Protein AF-A0A4Q5VAM9-F1 (afdb_monomer_lite)

pLDDT: mean 81.93, std 15.01, range [48.09, 95.19]

Radius of gyration: 17.84 Å; chains: 1; boundin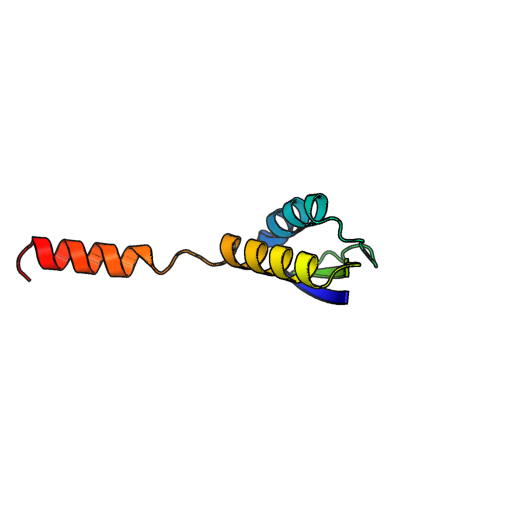g box: 28×40×48 Å

Sequence (79 aa):
MKATKLIRKNQFHIWYELFKNSGGRLLANPRLGQDVRVSYEFEDIQKANDFESEYYRLITPIVETRRSLFKRIKLAIGL

Structure (mmCIF, N/CA/C/O backbone):
data_AF-A0A4Q5VAM9-F1
#
_entry.id   AF-A0A4Q5VAM9-F1
#
loop_
_atom_site.group_PDB
_atom_site.id
_atom_site.type_symbol
_atom_site.label_atom_id
_atom_site.label_alt_id
_atom_site.label_comp_id
_atom_site.label_asym_id
_atom_site.label_entity_id
_atom_site.label_seq_id
_atom_site.pdbx_PDB_ins_code
_atom_site.Cartn_x
_atom_site.Cartn_y
_atom_site.Cartn_z
_atom_site.occupancy
_atom_site.B_iso_or_equiv
_atom_site.auth_seq_id
_atom_site.auth_comp_id
_atom_site.auth_asym_id
_atom_site.auth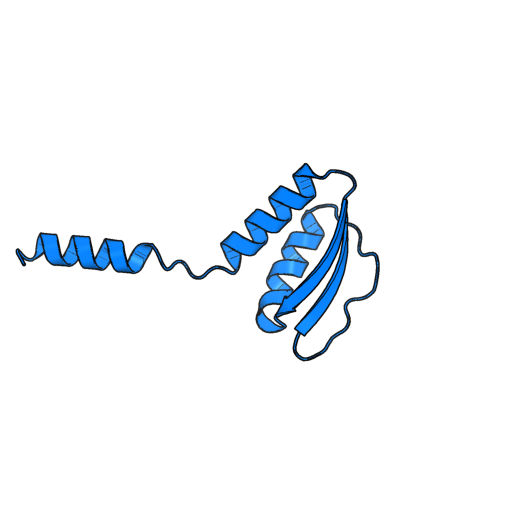_atom_id
_atom_site.pdbx_PDB_model_num
ATOM 1 N N . MET A 1 1 ? 7.265 11.663 1.740 1.00 86.56 1 MET A N 1
ATOM 2 C CA . MET A 1 1 ? 7.794 10.306 2.026 1.00 86.56 1 MET A CA 1
ATOM 3 C C . MET A 1 1 ? 7.763 9.455 0.760 1.00 86.56 1 MET A C 1
ATOM 5 O O . MET A 1 1 ? 6.752 9.472 0.073 1.00 86.56 1 MET A O 1
ATOM 9 N N . LYS A 1 2 ? 8.834 8.712 0.448 1.00 89.56 2 LYS A N 1
ATOM 10 C CA . LYS A 1 2 ? 8.879 7.750 -0.671 1.00 89.56 2 LYS A CA 1
ATOM 11 C C . LYS A 1 2 ? 9.124 6.346 -0.130 1.00 89.56 2 LYS A C 1
ATOM 13 O O . LYS A 1 2 ? 9.960 6.189 0.757 1.00 89.56 2 LYS A O 1
ATOM 18 N N . ALA A 1 3 ? 8.432 5.349 -0.667 1.00 89.19 3 ALA A N 1
ATOM 19 C CA . ALA A 1 3 ? 8.559 3.963 -0.235 1.00 89.19 3 ALA A CA 1
ATOM 20 C C . ALA A 1 3 ? 8.453 2.991 -1.416 1.00 89.19 3 ALA A C 1
ATOM 22 O O . ALA A 1 3 ? 7.792 3.255 -2.421 1.00 89.19 3 ALA A O 1
ATOM 23 N N . THR A 1 4 ? 9.120 1.845 -1.289 1.00 91.38 4 THR A N 1
ATOM 24 C CA . THR A 1 4 ? 8.931 0.691 -2.173 1.00 91.38 4 THR A CA 1
ATOM 25 C C . THR A 1 4 ? 8.582 -0.513 -1.317 1.00 91.38 4 THR A C 1
ATOM 27 O O . THR A 1 4 ? 9.311 -0.832 -0.380 1.00 91.38 4 THR A O 1
ATOM 30 N N . LYS A 1 5 ? 7.467 -1.172 -1.633 1.00 89.31 5 LYS A N 1
ATOM 31 C CA . LYS A 1 5 ? 6.894 -2.250 -0.827 1.00 89.31 5 LYS A CA 1
ATOM 32 C C . LYS A 1 5 ? 6.609 -3.472 -1.686 1.00 89.31 5 LYS A C 1
ATOM 34 O O . LYS A 1 5 ? 6.273 -3.360 -2.866 1.00 89.31 5 LYS A O 1
ATOM 39 N N . LEU A 1 6 ? 6.756 -4.642 -1.077 1.00 92.12 6 LEU A N 1
ATOM 40 C CA . LEU A 1 6 ? 6.334 -5.911 -1.652 1.00 92.12 6 LEU A CA 1
ATOM 41 C C . LEU A 1 6 ? 5.001 -6.308 -1.015 1.00 92.12 6 LEU A C 1
ATOM 43 O O . LEU A 1 6 ? 4.886 -6.351 0.209 1.00 92.12 6 LEU A O 1
ATOM 47 N N . ILE A 1 7 ? 3.994 -6.557 -1.842 1.00 91.69 7 ILE A N 1
ATOM 48 C CA . ILE A 1 7 ? 2.628 -6.845 -1.408 1.00 91.69 7 ILE A CA 1
ATOM 49 C C . ILE A 1 7 ? 2.227 -8.201 -1.954 1.00 91.69 7 ILE A C 1
ATOM 51 O O . ILE A 1 7 ? 2.371 -8.458 -3.148 1.00 91.69 7 ILE A O 1
ATOM 55 N N . ARG A 1 8 ? 1.674 -9.061 -1.101 1.00 90.31 8 ARG A N 1
ATOM 56 C CA . ARG A 1 8 ? 1.197 -10.370 -1.546 1.00 90.31 8 ARG A CA 1
ATOM 57 C C . ARG A 1 8 ? 0.098 -10.211 -2.584 1.00 90.31 8 ARG A C 1
ATOM 59 O O . ARG A 1 8 ? -0.821 -9.412 -2.400 1.00 90.31 8 ARG A O 1
ATOM 66 N N . LYS A 1 9 ? 0.141 -11.009 -3.654 1.00 89.00 9 LYS A N 1
ATOM 67 C CA . LYS A 1 9 ? -0.827 -10.905 -4.761 1.00 89.00 9 LYS A CA 1
ATOM 68 C C . LYS A 1 9 ? -2.287 -11.004 -4.299 1.00 89.00 9 LYS A C 1
ATOM 70 O O . LYS A 1 9 ? -3.134 -10.280 -4.812 1.00 89.00 9 LYS A O 1
ATOM 75 N N . ASN A 1 10 ? -2.583 -11.837 -3.300 1.00 90.19 10 ASN A N 1
ATOM 76 C CA . ASN A 1 10 ? -3.933 -11.982 -2.742 1.00 90.19 10 ASN A CA 1
ATOM 77 C C . ASN A 1 10 ? -4.398 -10.786 -1.885 1.00 90.19 10 ASN A C 1
ATOM 79 O O . ASN A 1 10 ? -5.596 -10.633 -1.673 1.00 90.19 10 ASN A O 1
ATOM 83 N N . GLN A 1 11 ? -3.484 -9.931 -1.424 1.00 90.94 11 GLN A N 1
ATOM 84 C CA . GLN A 1 11 ? -3.760 -8.734 -0.613 1.00 90.94 11 GLN A CA 1
ATOM 85 C C . GLN A 1 11 ? -3.650 -7.434 -1.423 1.00 90.94 11 GLN A C 1
ATOM 87 O O . GLN A 1 11 ? -4.038 -6.371 -0.943 1.00 90.94 11 GLN A O 1
ATOM 92 N N . PHE A 1 12 ? -3.148 -7.510 -2.660 1.00 91.50 12 PHE A N 1
ATOM 93 C CA . PHE A 1 12 ? -2.900 -6.339 -3.496 1.00 91.50 12 PHE A CA 1
ATOM 94 C C . PHE A 1 12 ? -4.161 -5.514 -3.770 1.00 91.50 12 PHE A C 1
ATOM 96 O O . PHE A 1 12 ? -4.090 -4.291 -3.770 1.00 91.50 12 PHE A O 1
ATOM 103 N N . HIS A 1 13 ? -5.316 -6.160 -3.942 1.00 91.31 13 HIS A N 1
ATOM 104 C CA . HIS A 1 13 ? -6.579 -5.452 -4.157 1.00 91.31 13 HIS A CA 1
ATOM 105 C C . HIS A 1 13 ? -6.946 -4.542 -2.970 1.00 91.31 13 HIS A C 1
ATOM 107 O O . HIS A 1 13 ? -7.308 -3.392 -3.185 1.00 91.31 13 HIS A O 1
ATOM 113 N N . ILE A 1 14 ? -6.768 -5.014 -1.727 1.00 92.75 14 ILE A N 1
ATOM 114 C CA . ILE A 1 14 ? -7.019 -4.228 -0.505 1.00 92.75 14 ILE A CA 1
ATOM 115 C C . ILE A 1 14 ? -6.104 -3.009 -0.486 1.00 92.75 14 ILE A C 1
ATOM 117 O O . ILE A 1 14 ? -6.554 -1.885 -0.288 1.00 92.75 14 ILE A O 1
ATOM 121 N N . TRP A 1 15 ? -4.812 -3.233 -0.737 1.00 94.44 15 TRP A N 1
ATOM 122 C CA . TRP A 1 15 ? -3.836 -2.152 -0.788 1.00 94.44 15 TRP A CA 1
ATOM 123 C C . TRP A 1 15 ? -4.197 -1.108 -1.849 1.00 94.44 15 TRP A C 1
ATOM 125 O O . TRP A 1 15 ? -4.155 0.086 -1.571 1.00 94.44 15 TRP A O 1
ATOM 135 N N . TYR A 1 16 ? -4.567 -1.552 -3.052 1.00 92.94 16 TYR A N 1
ATOM 136 C CA . TYR A 1 16 ? -4.852 -0.673 -4.183 1.00 92.94 16 TYR A CA 1
ATOM 137 C C . TYR A 1 16 ? -6.101 0.188 -3.957 1.00 92.94 16 TYR A C 1
ATOM 139 O O . TYR A 1 16 ? -6.078 1.383 -4.252 1.00 92.94 16 TYR A O 1
ATOM 147 N N . GLU A 1 17 ? -7.161 -0.385 -3.386 1.00 92.94 17 GLU A N 1
ATOM 148 C CA . GLU A 1 17 ? -8.389 0.356 -3.072 1.00 92.94 17 GLU A CA 1
ATOM 149 C C . GLU A 1 17 ? -8.185 1.385 -1.950 1.00 92.94 17 GLU A C 1
ATOM 151 O O . GLU A 1 17 ? -8.692 2.503 -2.042 1.00 92.94 17 GLU A O 1
ATOM 156 N N . LEU A 1 18 ? -7.375 1.070 -0.935 1.00 93.88 18 LEU A N 1
ATOM 157 C CA . LEU A 1 18 ? -6.978 2.055 0.078 1.00 93.88 18 LEU A CA 1
ATOM 158 C C . LEU A 1 18 ? -6.113 3.166 -0.530 1.00 93.88 18 LEU A C 1
ATOM 160 O O . LEU A 1 18 ? -6.339 4.348 -0.281 1.00 93.88 18 LEU A O 1
ATOM 164 N N . PHE A 1 19 ? -5.145 2.790 -1.368 1.00 93.69 19 PHE A N 1
ATOM 165 C CA . PHE A 1 19 ? -4.180 3.721 -1.947 1.00 93.69 19 PHE A CA 1
ATOM 166 C C . PHE A 1 19 ? -4.840 4.750 -2.876 1.00 93.69 19 PHE A C 1
ATOM 168 O O . PHE A 1 19 ? -4.461 5.920 -2.882 1.00 93.69 19 PHE A O 1
ATOM 175 N N . LYS A 1 20 ? -5.872 4.349 -3.628 1.00 91.56 20 LYS A N 1
ATOM 176 C CA . LYS A 1 20 ? -6.675 5.270 -4.453 1.00 91.56 20 LYS A CA 1
ATOM 177 C C . LYS A 1 20 ? -7.252 6.440 -3.655 1.00 91.56 20 LYS A C 1
ATOM 179 O O . LYS A 1 20 ? -7.340 7.544 -4.182 1.00 91.56 20 LYS A O 1
ATOM 184 N N . ASN A 1 21 ? -7.636 6.195 -2.404 1.00 90.50 21 ASN A N 1
ATOM 185 C CA . ASN A 1 21 ? -8.289 7.180 -1.545 1.00 90.50 21 ASN A CA 1
ATOM 186 C C . ASN A 1 21 ? -7.305 7.918 -0.622 1.00 90.50 21 ASN A C 1
ATOM 188 O O . ASN A 1 21 ? -7.682 8.896 0.018 1.00 90.50 21 ASN A O 1
ATOM 192 N N . SER A 1 22 ? -6.041 7.487 -0.556 1.00 89.38 22 SER A N 1
ATOM 193 C CA . SER A 1 22 ? -5.056 8.028 0.387 1.00 89.38 22 SER A CA 1
ATOM 194 C C . SER A 1 22 ? -4.349 9.298 -0.109 1.00 89.38 22 SER A C 1
ATOM 196 O O . SER A 1 22 ? -3.605 9.925 0.644 1.00 89.38 22 SER A O 1
ATOM 198 N N . GLY A 1 23 ? -4.537 9.678 -1.379 1.00 88.75 23 GLY A N 1
ATOM 199 C CA . GLY A 1 23 ? -3.836 10.812 -1.998 1.00 88.75 23 GLY A CA 1
ATOM 200 C C . GLY A 1 23 ? -2.344 10.558 -2.251 1.00 88.75 23 GLY A C 1
ATOM 201 O O . GLY A 1 23 ? -1.577 11.506 -2.404 1.00 88.75 23 GLY A O 1
ATOM 202 N N . GLY A 1 24 ? -1.920 9.289 -2.266 1.00 92.12 24 GLY A N 1
ATOM 203 C CA . GLY A 1 24 ? -0.562 8.900 -2.637 1.00 92.12 24 GLY A CA 1
ATOM 204 C C . GLY A 1 24 ? -0.368 8.891 -4.155 1.00 92.12 24 GLY A C 1
ATOM 205 O O . GLY A 1 24 ? -1.307 8.680 -4.924 1.00 92.12 24 GLY A O 1
ATOM 206 N N . ARG A 1 25 ? 0.873 9.071 -4.609 1.00 93.56 25 ARG A N 1
ATOM 207 C CA . ARG A 1 25 ? 1.248 9.000 -6.026 1.00 93.56 25 ARG A CA 1
ATOM 208 C C . ARG A 1 25 ? 2.097 7.764 -6.302 1.00 93.56 25 ARG A C 1
ATOM 210 O O . ARG A 1 25 ? 3.068 7.493 -5.600 1.00 93.56 25 ARG A O 1
ATOM 217 N N . LEU A 1 26 ? 1.742 7.001 -7.336 1.00 92.38 26 LEU A N 1
ATOM 218 C CA . LEU A 1 26 ? 2.577 5.894 -7.806 1.00 92.38 26 LEU A CA 1
ATOM 219 C C . LEU A 1 26 ? 3.810 6.447 -8.526 1.00 92.38 26 LEU A C 1
ATOM 221 O O . LEU A 1 26 ? 3.700 7.276 -9.429 1.00 92.38 26 LEU A O 1
ATOM 225 N N . LEU A 1 27 ? 4.981 5.957 -8.129 1.00 89.06 27 LEU A N 1
ATOM 226 C CA . LEU A 1 27 ? 6.271 6.298 -8.731 1.00 89.06 27 LEU A CA 1
ATOM 227 C C . LEU A 1 27 ? 6.618 5.385 -9.910 1.00 89.06 27 LEU A C 1
ATOM 229 O O . LEU A 1 27 ? 7.372 5.772 -10.797 1.00 89.06 27 LEU A O 1
ATOM 233 N N . ALA A 1 28 ? 6.096 4.159 -9.903 1.00 85.00 28 ALA A N 1
ATOM 234 C CA . ALA A 1 28 ? 6.306 3.174 -10.951 1.00 85.00 28 ALA A CA 1
ATOM 235 C C . ALA A 1 28 ? 5.083 2.266 -11.084 1.00 85.00 28 ALA A C 1
ATOM 237 O O . ALA A 1 28 ? 4.365 2.024 -10.109 1.00 85.00 28 ALA A O 1
ATOM 238 N N . ASN A 1 29 ? 4.886 1.719 -12.285 1.00 82.06 29 ASN A N 1
ATOM 239 C CA . ASN A 1 29 ? 3.849 0.721 -12.511 1.00 82.06 29 ASN A CA 1
ATOM 240 C C . ASN A 1 29 ? 4.120 -0.530 -11.655 1.00 82.06 29 ASN A C 1
ATOM 242 O O . ASN A 1 29 ? 5.260 -1.016 -11.641 1.00 82.06 29 ASN A O 1
ATOM 246 N N . PRO A 1 30 ? 3.098 -1.074 -10.968 1.00 82.31 30 PRO A N 1
ATOM 247 C CA . PRO A 1 30 ? 3.246 -2.290 -10.184 1.00 82.31 30 PRO A CA 1
ATOM 248 C C . PRO A 1 30 ? 3.754 -3.443 -11.054 1.00 82.31 30 PRO A C 1
ATOM 250 O O . PRO A 1 30 ? 3.176 -3.746 -12.100 1.00 82.31 30 PRO A O 1
ATOM 253 N N . ARG A 1 31 ? 4.833 -4.109 -10.629 1.00 81.88 31 ARG A N 1
ATOM 254 C CA . ARG A 1 31 ? 5.324 -5.311 -11.322 1.00 81.88 31 ARG A CA 1
ATOM 255 C C . ARG A 1 31 ? 4.588 -6.532 -10.787 1.00 81.88 31 ARG A C 1
ATOM 257 O O . ARG A 1 31 ? 4.715 -6.847 -9.606 1.00 81.88 31 ARG A O 1
ATOM 264 N N . LEU A 1 32 ? 3.826 -7.194 -11.656 1.00 76.88 32 LEU A N 1
ATOM 265 C CA . LEU A 1 32 ? 3.048 -8.384 -11.319 1.00 76.88 32 LEU A CA 1
ATOM 266 C C . LEU A 1 32 ? 3.937 -9.637 -11.357 1.00 76.88 32 LEU A C 1
ATOM 268 O O . LEU A 1 32 ? 4.554 -9.933 -12.377 1.00 76.88 32 LEU A O 1
ATOM 272 N N . GLY A 1 33 ? 3.979 -10.375 -10.248 1.00 78.19 33 GLY A N 1
ATOM 273 C CA . GLY A 1 33 ? 4.654 -11.668 -10.111 1.00 78.19 33 GLY A CA 1
ATOM 274 C C . GLY A 1 33 ? 3.905 -12.581 -9.134 1.00 78.19 33 GLY A C 1
ATOM 275 O O . GLY A 1 33 ? 2.673 -12.548 -9.075 1.00 78.19 33 GLY A O 1
ATOM 276 N N . GLN A 1 34 ? 4.633 -13.383 -8.350 1.00 79.62 34 GLN A N 1
ATOM 277 C CA . GLN A 1 34 ? 4.065 -14.048 -7.163 1.00 79.62 34 GLN A CA 1
ATOM 278 C C . GLN A 1 34 ? 3.600 -13.021 -6.120 1.00 79.62 34 GLN A C 1
ATOM 280 O O . GLN A 1 34 ? 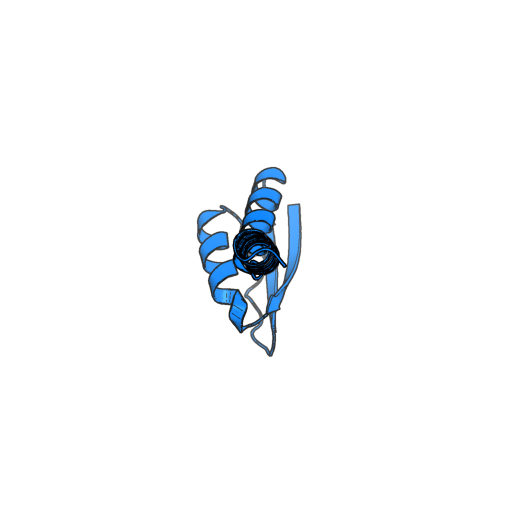2.515 -13.158 -5.562 1.00 79.62 34 GLN A O 1
ATOM 285 N N . ASP A 1 35 ? 4.383 -11.954 -5.965 1.00 88.75 35 ASP A N 1
ATOM 286 C CA . ASP A 1 35 ? 4.061 -10.759 -5.195 1.00 88.75 35 ASP A CA 1
ATOM 287 C C . ASP A 1 35 ? 4.109 -9.524 -6.105 1.00 88.75 35 ASP A C 1
ATOM 289 O O . ASP A 1 35 ? 4.739 -9.531 -7.167 1.00 88.75 35 ASP A O 1
ATOM 293 N N . VAL A 1 36 ? 3.433 -8.457 -5.690 1.00 90.00 36 VAL A N 1
ATOM 294 C CA . VAL A 1 36 ? 3.361 -7.184 -6.404 1.00 90.00 36 VAL A CA 1
ATOM 295 C C . VAL A 1 36 ? 4.316 -6.189 -5.757 1.00 90.00 36 VAL A C 1
ATOM 297 O O . VAL A 1 36 ? 4.149 -5.814 -4.595 1.00 90.00 36 VAL A O 1
ATOM 300 N N . ARG A 1 37 ? 5.330 -5.745 -6.507 1.00 91.88 37 ARG A N 1
ATOM 301 C CA . ARG A 1 37 ? 6.219 -4.659 -6.070 1.00 91.88 37 ARG A CA 1
ATOM 302 C C . ARG A 1 37 ? 5.602 -3.320 -6.456 1.00 91.88 37 ARG A C 1
ATOM 304 O O . ARG A 1 37 ? 5.386 -3.074 -7.643 1.00 91.88 37 ARG A O 1
ATOM 311 N N . VAL A 1 38 ? 5.378 -2.463 -5.467 1.00 92.25 38 VAL A N 1
ATOM 312 C CA . VAL A 1 38 ? 4.853 -1.103 -5.641 1.00 92.25 38 VAL A CA 1
ATOM 313 C C . VAL A 1 38 ? 5.874 -0.078 -5.171 1.00 92.25 38 VAL A C 1
ATOM 315 O O . VAL A 1 38 ? 6.545 -0.286 -4.162 1.00 92.25 38 VAL A O 1
ATOM 318 N N . SER A 1 39 ? 5.964 1.041 -5.881 1.00 93.31 39 SER A N 1
ATOM 319 C CA . SER A 1 39 ? 6.733 2.213 -5.460 1.00 93.31 39 SER A CA 1
ATOM 320 C C . SER A 1 39 ? 5.789 3.405 -5.428 1.00 93.31 39 SER A C 1
ATOM 322 O O . SER A 1 39 ? 5.130 3.689 -6.429 1.00 93.31 39 SER A O 1
ATOM 324 N N . TYR A 1 40 ? 5.704 4.081 -4.287 1.00 93.56 40 TYR A N 1
ATOM 325 C CA . TYR A 1 40 ? 4.767 5.178 -4.062 1.00 93.56 40 TYR A CA 1
ATOM 326 C C . TYR A 1 40 ? 5.394 6.310 -3.255 1.00 93.56 40 TYR A C 1
ATOM 328 O O . TYR A 1 40 ? 6.395 6.135 -2.554 1.00 93.56 40 TYR A O 1
ATOM 336 N N . GLU A 1 41 ? 4.782 7.480 -3.360 1.00 95.19 41 GLU A N 1
ATOM 337 C CA . GLU A 1 41 ? 5.112 8.656 -2.577 1.00 95.19 41 GLU A CA 1
ATOM 338 C C . GLU A 1 41 ? 3.864 9.298 -1.976 1.00 95.19 41 GLU A C 1
ATOM 340 O O . GLU A 1 41 ? 2.773 9.235 -2.537 1.00 95.19 41 GLU A O 1
ATOM 345 N N . PHE A 1 42 ? 4.058 9.930 -0.828 1.00 94.75 42 PHE A N 1
ATOM 346 C CA . PHE A 1 42 ? 3.097 10.811 -0.181 1.00 94.75 42 PHE A CA 1
ATOM 347 C C . PHE A 1 42 ? 3.775 12.148 0.087 1.00 94.75 42 PHE A C 1
ATOM 349 O O . PHE A 1 42 ? 4.951 12.177 0.462 1.00 94.75 42 PHE A O 1
ATOM 356 N N . GLU A 1 43 ? 3.043 13.247 -0.061 1.00 91.25 43 GLU A N 1
ATOM 357 C CA . GLU A 1 43 ? 3.535 14.573 0.330 1.00 91.25 43 GLU A CA 1
ATOM 358 C C . GLU A 1 43 ? 3.656 14.681 1.855 1.00 91.25 43 GLU A C 1
ATOM 360 O O . GLU A 1 43 ? 4.686 15.114 2.366 1.00 91.25 43 GLU A O 1
ATOM 365 N N . ASP A 1 44 ? 2.652 14.174 2.575 1.00 92.62 44 ASP A N 1
ATOM 366 C CA . ASP A 1 44 ? 2.582 14.172 4.036 1.00 92.62 44 ASP A CA 1
ATOM 367 C C . ASP A 1 44 ? 2.925 12.788 4.614 1.00 92.62 44 ASP A C 1
ATOM 369 O O . ASP A 1 44 ? 2.362 11.764 4.215 1.00 92.62 44 ASP A O 1
ATOM 373 N N . ILE A 1 45 ? 3.851 12.761 5.575 1.00 89.50 45 ILE A N 1
ATOM 374 C CA . ILE A 1 45 ? 4.240 11.542 6.291 1.00 89.50 45 ILE A CA 1
ATOM 375 C C . ILE A 1 45 ? 3.090 10.974 7.130 1.00 89.50 45 ILE A C 1
ATOM 377 O O . ILE A 1 45 ? 2.975 9.756 7.247 1.00 89.50 45 ILE A O 1
ATOM 381 N N . GLN A 1 46 ? 2.210 11.825 7.662 1.00 91.31 46 GLN A N 1
ATOM 382 C CA . GLN A 1 46 ? 1.102 11.382 8.498 1.00 91.31 46 GLN A CA 1
ATOM 383 C C . GLN A 1 46 ? 0.079 10.595 7.676 1.00 91.31 46 GLN A C 1
ATOM 385 O O . GLN A 1 46 ? -0.284 9.485 8.052 1.00 91.31 46 GLN A O 1
ATOM 390 N N . LYS A 1 47 ? -0.268 11.088 6.481 1.00 90.69 47 LYS A N 1
ATOM 391 C CA . LYS A 1 47 ? -1.143 10.367 5.540 1.00 90.69 47 LYS A CA 1
ATOM 392 C C . LYS A 1 47 ? -0.566 9.019 5.115 1.00 90.69 47 LYS A C 1
ATOM 394 O O . LYS A 1 47 ? -1.313 8.056 4.959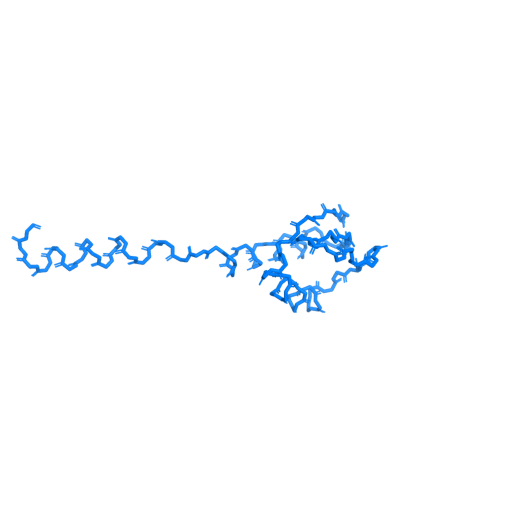 1.00 90.69 47 LYS A O 1
ATOM 399 N N . ALA A 1 48 ? 0.755 8.941 4.937 1.00 91.12 48 ALA A N 1
ATOM 400 C CA . ALA A 1 48 ? 1.422 7.677 4.639 1.00 91.12 48 ALA A CA 1
ATOM 401 C C . ALA A 1 48 ? 1.283 6.680 5.802 1.00 91.12 48 ALA A C 1
ATOM 403 O O . ALA A 1 48 ? 0.972 5.511 5.571 1.00 91.12 48 ALA A O 1
ATOM 404 N N . ASN A 1 49 ? 1.468 7.145 7.041 1.00 92.12 49 ASN A N 1
ATOM 405 C CA . ASN A 1 49 ? 1.328 6.320 8.241 1.00 92.12 49 ASN A CA 1
ATOM 406 C C . ASN A 1 49 ? -0.114 5.838 8.447 1.00 92.12 49 ASN A C 1
ATOM 408 O O . ASN A 1 49 ? -0.319 4.657 8.731 1.00 92.12 49 ASN A O 1
ATOM 412 N N . ASP A 1 50 ? -1.100 6.719 8.269 1.00 93.25 50 ASP A N 1
ATOM 413 C CA . ASP A 1 50 ? -2.520 6.385 8.414 1.00 93.25 50 ASP A CA 1
ATOM 414 C C . ASP A 1 50 ? -2.928 5.310 7.394 1.00 93.25 50 ASP A C 1
ATOM 416 O O . ASP A 1 50 ? -3.504 4.282 7.758 1.00 93.25 50 ASP A O 1
ATOM 420 N N . PHE A 1 51 ? -2.515 5.488 6.135 1.00 93.88 51 PHE A N 1
ATOM 421 C CA . PHE A 1 51 ? -2.697 4.505 5.069 1.00 93.88 51 PHE A CA 1
ATOM 422 C C . PHE A 1 51 ? -2.063 3.145 5.397 1.00 93.88 51 PHE A C 1
ATOM 424 O O . PHE A 1 51 ? -2.704 2.100 5.249 1.00 93.88 51 PHE A O 1
ATOM 431 N N . GLU A 1 52 ? -0.797 3.132 5.826 1.00 91.19 52 GLU A N 1
ATOM 432 C CA . GLU A 1 52 ? -0.112 1.879 6.146 1.00 91.19 52 GLU A CA 1
ATOM 433 C C . GLU A 1 52 ? -0.759 1.167 7.334 1.00 91.19 52 GLU A C 1
ATOM 435 O O . GLU A 1 52 ? -0.943 -0.052 7.285 1.00 91.19 52 GLU A O 1
ATOM 440 N N . SER A 1 53 ? -1.143 1.918 8.366 1.00 91.88 53 SER A N 1
ATOM 441 C CA . SER A 1 53 ? -1.839 1.400 9.544 1.00 91.88 53 SER A CA 1
ATOM 442 C C . SER A 1 53 ? -3.167 0.740 9.167 1.00 91.88 53 SER A C 1
ATOM 444 O O . SER A 1 53 ? -3.432 -0.401 9.558 1.00 91.88 53 SER A O 1
ATOM 446 N N . GLU A 1 54 ? -3.975 1.407 8.340 1.00 92.50 54 GLU A N 1
ATOM 447 C CA . GLU A 1 54 ? -5.259 0.877 7.884 1.00 92.50 54 GLU A CA 1
ATOM 448 C C . GLU A 1 54 ? -5.092 -0.378 7.022 1.00 92.50 54 GLU A C 1
ATOM 450 O O . GLU A 1 54 ? -5.780 -1.382 7.236 1.00 92.50 54 GLU A O 1
ATOM 455 N N . TYR A 1 55 ? -4.108 -0.376 6.119 1.00 92.56 55 TYR A N 1
ATOM 456 C CA . TYR A 1 55 ? -3.762 -1.562 5.344 1.00 92.56 55 TYR A CA 1
ATOM 457 C C . TYR A 1 55 ? -3.400 -2.740 6.255 1.00 92.56 55 TYR A C 1
ATOM 459 O O . TYR A 1 55 ? -3.985 -3.818 6.119 1.00 92.56 55 TYR A O 1
ATOM 467 N N . TYR A 1 56 ? -2.486 -2.547 7.213 1.00 90.38 56 TYR A N 1
ATOM 468 C CA . TYR A 1 56 ? -2.078 -3.608 8.137 1.00 90.38 56 TYR A CA 1
ATOM 469 C C . TYR A 1 56 ? -3.233 -4.105 9.003 1.00 90.38 56 TYR A C 1
ATOM 471 O O . TYR A 1 56 ? -3.347 -5.314 9.213 1.00 90.38 56 TYR A O 1
ATOM 479 N N . ARG A 1 57 ? -4.122 -3.217 9.452 1.00 89.06 57 ARG A N 1
ATOM 480 C CA . ARG A 1 57 ? -5.327 -3.595 10.197 1.00 89.06 57 ARG A CA 1
ATOM 481 C C . ARG A 1 57 ? -6.241 -4.515 9.383 1.00 89.06 57 ARG A C 1
ATOM 483 O O . ARG A 1 57 ? -6.791 -5.456 9.948 1.00 89.06 57 ARG 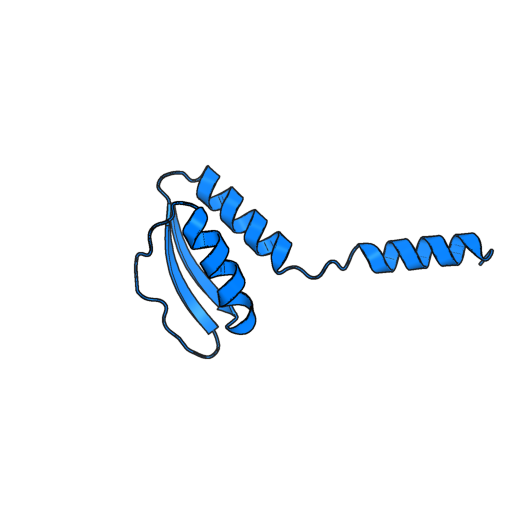A O 1
ATOM 490 N N . LEU A 1 58 ? -6.396 -4.264 8.083 1.00 88.38 58 LEU A N 1
ATOM 491 C CA . LEU A 1 58 ? -7.277 -5.047 7.210 1.00 88.38 58 LEU A CA 1
ATOM 492 C C . LEU A 1 58 ? -6.676 -6.392 6.789 1.00 88.38 58 LEU A C 1
ATOM 494 O O . LEU A 1 58 ? -7.414 -7.362 6.617 1.00 88.38 58 LEU A O 1
ATOM 498 N N . ILE A 1 59 ? -5.351 -6.477 6.634 1.00 87.62 59 ILE A N 1
ATOM 499 C CA . ILE A 1 59 ? -4.689 -7.735 6.252 1.00 87.62 59 ILE A CA 1
ATOM 500 C C . ILE A 1 59 ? -4.307 -8.620 7.441 1.00 87.62 59 ILE A C 1
ATOM 502 O O . ILE A 1 59 ? -4.024 -9.805 7.245 1.00 87.62 59 ILE A O 1
ATOM 506 N N . THR A 1 60 ? -4.265 -8.068 8.656 1.00 83.44 60 THR A N 1
ATOM 507 C CA . THR A 1 60 ? -3.956 -8.839 9.861 1.00 83.44 60 THR A CA 1
ATOM 508 C C . THR A 1 60 ? -5.192 -9.644 10.253 1.00 83.44 60 THR A C 1
ATOM 510 O O . THR A 1 60 ? -6.227 -9.055 10.569 1.00 83.44 60 THR A O 1
ATOM 513 N N . PRO A 1 61 ? -5.132 -10.988 10.253 1.00 66.50 61 PRO A N 1
ATOM 514 C CA . PRO A 1 61 ? -6.242 -11.788 10.743 1.00 66.50 61 PRO A CA 1
ATOM 515 C C . PRO A 1 61 ? -6.510 -11.413 12.203 1.00 66.50 61 PRO A C 1
ATOM 517 O O . PRO A 1 61 ? -5.583 -11.355 13.010 1.00 66.50 61 PRO A O 1
ATOM 520 N N . ILE A 1 62 ? -7.775 -11.164 12.549 1.00 60.88 62 ILE A N 1
ATOM 521 C CA . ILE A 1 62 ? -8.193 -10.857 13.920 1.00 60.88 62 ILE A CA 1
ATOM 522 C C . ILE A 1 62 ? -7.989 -12.120 14.777 1.00 60.88 62 ILE A C 1
ATOM 524 O O . ILE A 1 62 ? -8.890 -12.939 14.954 1.00 60.88 62 ILE A O 1
ATOM 528 N N . VAL A 1 63 ? -6.773 -12.321 15.286 1.00 52.34 63 VAL A N 1
ATOM 529 C CA . VAL A 1 63 ? -6.434 -13.434 16.188 1.00 52.34 63 VAL A CA 1
ATOM 530 C C . VAL A 1 63 ? -6.947 -13.159 17.615 1.00 52.34 63 VAL A C 1
ATOM 532 O O . VAL A 1 63 ? -7.115 -14.088 18.408 1.00 52.34 63 VAL A O 1
ATOM 535 N N . GLU A 1 64 ? -7.290 -11.911 17.948 1.00 48.09 64 GLU A N 1
ATOM 536 C CA . GLU A 1 64 ? -7.665 -11.515 19.313 1.00 48.09 64 GLU A CA 1
ATOM 537 C C . GLU A 1 64 ? -9.056 -11.968 19.779 1.00 48.09 64 GLU A C 1
ATOM 539 O O . GLU A 1 64 ? -9.260 -12.171 20.979 1.00 48.09 64 GLU A O 1
ATOM 544 N N . THR A 1 65 ? -10.020 -12.222 18.891 1.00 51.12 65 THR A N 1
ATOM 545 C CA . THR A 1 65 ? -11.386 -12.535 19.355 1.00 51.12 65 THR A CA 1
ATOM 546 C C . THR A 1 65 ? -11.563 -13.990 19.772 1.00 51.12 65 THR A C 1
ATOM 548 O O . THR A 1 65 ? -12.355 -14.268 20.672 1.00 51.12 65 THR A O 1
ATOM 551 N N . ARG A 1 66 ? -10.819 -14.944 19.191 1.00 50.03 66 ARG A N 1
ATOM 552 C CA . ARG A 1 66 ? -11.024 -16.367 19.522 1.00 50.03 66 ARG A CA 1
ATOM 553 C C . ARG A 1 66 ? -10.473 -16.727 20.898 1.00 50.03 66 ARG A C 1
ATOM 555 O O . ARG A 1 66 ? -11.175 -17.382 21.658 1.00 50.03 66 ARG A O 1
ATOM 562 N N . ARG A 1 67 ? -9.279 -16.257 21.284 1.00 50.44 67 ARG A N 1
ATOM 563 C CA . ARG A 1 67 ? -8.759 -16.518 22.643 1.00 50.44 67 ARG A CA 1
ATOM 564 C C . ARG A 1 67 ? -9.647 -15.897 23.725 1.00 50.44 67 ARG A C 1
ATOM 566 O O . ARG A 1 67 ? -9.862 -16.540 24.747 1.00 50.44 67 ARG A O 1
ATOM 573 N N . SER A 1 68 ? -10.204 -14.707 23.486 1.00 52.38 68 SER A N 1
ATO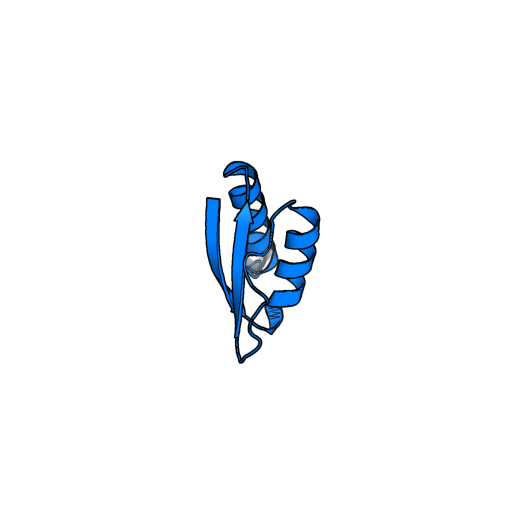M 574 C CA . SER A 1 68 ? -11.115 -14.044 24.430 1.00 52.38 68 SER A CA 1
ATOM 575 C C . SER A 1 68 ? -12.483 -14.733 24.517 1.00 52.38 68 SER A C 1
ATOM 577 O O . SER A 1 68 ? -12.956 -14.986 25.625 1.00 52.38 68 SER A O 1
ATOM 579 N N . LEU A 1 69 ? -13.086 -15.138 23.388 1.00 56.72 69 LEU A N 1
ATOM 580 C CA . LEU A 1 69 ? -14.337 -15.909 23.411 1.00 56.72 69 LEU A CA 1
ATOM 581 C C . LEU A 1 69 ? -14.159 -17.277 24.069 1.00 56.72 69 LEU A C 1
ATOM 583 O O . LEU A 1 69 ? -14.962 -17.627 24.921 1.00 56.72 69 LEU A O 1
ATOM 587 N N . PHE A 1 70 ? -13.106 -18.032 23.744 1.00 59.38 70 PHE A N 1
ATOM 588 C CA . PHE A 1 70 ? -12.870 -19.328 24.388 1.00 59.38 70 PHE A CA 1
ATOM 589 C C . PHE A 1 70 ? -12.593 -19.184 25.887 1.00 59.38 70 PHE A C 1
ATOM 591 O O . PHE A 1 70 ? -13.055 -20.014 26.665 1.00 59.38 70 PHE A O 1
ATOM 598 N N . LYS A 1 71 ? -11.890 -18.125 26.312 1.00 57.53 71 LYS A N 1
ATOM 599 C CA . LYS A 1 71 ? -11.660 -17.844 27.736 1.00 57.53 71 LYS A CA 1
ATOM 600 C C . LYS A 1 71 ? -12.959 -17.452 28.450 1.00 57.53 71 LYS A C 1
ATOM 602 O O . LYS A 1 71 ? -13.184 -17.923 29.556 1.00 57.53 71 LYS A O 1
ATOM 607 N N . ARG A 1 72 ? -13.833 -16.663 27.810 1.00 57.12 72 ARG A N 1
ATOM 608 C CA . ARG A 1 72 ? -15.162 -16.293 28.338 1.00 57.12 72 ARG A CA 1
ATOM 609 C C . ARG A 1 72 ? -16.136 -17.472 28.379 1.00 57.12 72 ARG A C 1
ATOM 611 O O . ARG A 1 72 ? -16.840 -17.624 29.366 1.00 57.12 72 ARG A O 1
ATOM 618 N N . ILE A 1 73 ? -16.143 -18.322 27.352 1.00 60.62 73 ILE A N 1
ATOM 619 C CA . ILE A 1 73 ? -16.969 -19.536 27.306 1.00 60.62 73 ILE A CA 1
ATOM 620 C C . ILE A 1 73 ? -16.496 -20.538 28.364 1.00 60.62 73 ILE A C 1
ATOM 622 O O . ILE A 1 73 ? -17.326 -21.073 29.086 1.00 60.62 73 ILE A O 1
ATOM 626 N N . LYS A 1 74 ? -15.180 -20.751 28.524 1.00 58.72 74 LYS A N 1
ATOM 627 C CA . LYS A 1 74 ? -14.652 -21.618 29.593 1.00 58.72 74 LYS A CA 1
ATOM 628 C C . LYS A 1 74 ? -15.045 -21.126 30.988 1.00 58.72 74 LYS A C 1
ATOM 630 O O . LYS A 1 74 ? -15.559 -21.913 31.773 1.00 58.72 74 LYS A O 1
ATOM 635 N N . LEU A 1 75 ? -14.917 -19.820 31.245 1.00 60.75 75 LEU A N 1
ATOM 636 C CA . LEU A 1 75 ? -15.336 -19.215 32.515 1.00 60.75 75 LEU A CA 1
ATOM 637 C C . LEU A 1 75 ? -16.845 -19.367 32.780 1.00 60.75 75 LEU A C 1
ATOM 639 O O . LEU A 1 75 ? -17.242 -19.544 33.924 1.00 60.75 75 LEU A O 1
ATOM 643 N N . ALA A 1 76 ? -17.680 -19.321 31.737 1.00 58.38 76 ALA A N 1
ATOM 644 C CA . ALA A 1 76 ? -19.132 -19.469 31.861 1.00 58.38 76 ALA A CA 1
ATOM 645 C C . ALA A 1 76 ? -19.590 -20.915 32.142 1.00 58.38 76 ALA A C 1
ATOM 647 O O . ALA A 1 76 ? -20.686 -21.106 32.658 1.00 58.38 76 ALA A O 1
ATOM 648 N N . ILE A 1 77 ? -18.772 -21.923 31.817 1.00 70.19 77 ILE A N 1
ATOM 649 C CA . ILE A 1 77 ? -19.092 -23.350 32.019 1.00 70.19 77 ILE A CA 1
ATOM 650 C C . ILE A 1 77 ? -18.487 -23.881 33.342 1.00 70.19 77 ILE A C 1
ATOM 652 O O . ILE A 1 77 ? -18.710 -25.030 33.705 1.00 70.19 77 ILE A O 1
ATOM 656 N N . GLY A 1 78 ? -17.770 -23.047 34.108 1.00 50.16 78 GLY A N 1
ATOM 657 C CA . GLY A 1 78 ? -17.228 -23.431 35.418 1.00 50.16 78 GLY A CA 1
ATOM 658 C C . GLY A 1 78 ? -16.039 -24.395 35.346 1.00 50.16 78 GLY A C 1
ATOM 659 O O . GLY A 1 78 ? -15.921 -25.274 36.198 1.00 50.16 78 GLY A O 1
ATOM 660 N N . LEU A 1 79 ? -15.183 -24.237 34.328 1.00 51.56 79 LEU A N 1
ATOM 661 C CA . LEU A 1 79 ? -13.914 -24.958 34.145 1.00 51.56 79 LEU A CA 1
ATOM 662 C C . LEU A 1 79 ? -12.710 -24.019 34.269 1.00 51.56 79 LEU A C 1
ATOM 664 O O . LEU A 1 79 ? -12.716 -22.962 33.591 1.00 51.56 79 LEU A O 1
#

Secondary structure (DSSP, 8-state):
-EEEEEEETTTHHHHHHHHHHTT-EEEEEEEPSSEEEEEEE-S-HHHHHHHHHHHHHHHS---HHHHHHHHHHHHHTT-

Foldseek 3Di:
DKDKDKAAPVLVVVLVVLCVVLQKAWPDDWDDDRITITIIDDPDPVSVVVSVVVSCVVPDPCPPPPVVVVVVVCVVVPD